Protein AF-A0A0F8V979-F1 (afdb_monomer_lite)

Sequence (93 aa):
MVEPQKDYDTSTLLILLLCCGFFPGLIYYGVKKKTCPMCTSTNWGIKPQEEIKSQIPQEEIKPQIPQKEIHFCPQCGSSVSGKFCRECGYEFK

Radius of gyration: 34.1 Å; chains: 1; bounding box: 70×29×97 Å

Secondary structure (DSSP, 8-state):
-PPP-----HHHHHHHHIIIIIHHHHHHHHHS----TTT--S-SS----S--SS-S--------------EE-TTT--EE-SSB-TTT--B--

pLDDT: mean 72.98, std 14.24, range [44.53, 92.19]

Structure (mmCIF, N/CA/C/O backbone):
data_AF-A0A0F8V979-F1
#
_entry.id   AF-A0A0F8V979-F1
#
loop_
_atom_site.group_PDB
_atom_site.id
_atom_site.type_symbol
_atom_site.label_atom_id
_atom_site.label_alt_id
_atom_site.label_comp_id
_atom_site.label_asym_id
_atom_site.label_entity_id
_atom_site.label_seq_id
_atom_site.pdbx_PDB_ins_code
_atom_site.Cartn_x
_atom_site.Cartn_y
_atom_site.Cartn_z
_atom_site.occupancy
_atom_site.B_iso_or_equiv
_atom_site.auth_seq_id
_atom_site.auth_comp_id
_atom_site.auth_asym_id
_atom_site.auth_atom_id
_atom_site.pdbx_PDB_model_num
ATOM 1 N N . MET A 1 1 ? 27.363 3.446 -52.020 1.00 49.31 1 MET A N 1
ATOM 2 C CA . MET A 1 1 ? 26.249 3.219 -51.076 1.00 49.31 1 MET A CA 1
ATOM 3 C C . MET A 1 1 ? 26.866 2.536 -49.870 1.00 49.31 1 MET A C 1
ATOM 5 O O . MET A 1 1 ? 27.602 1.585 -50.076 1.00 49.31 1 MET A O 1
ATOM 9 N N . VAL A 1 2 ? 26.726 3.107 -48.673 1.00 73.44 2 VAL A N 1
ATOM 10 C CA . VAL A 1 2 ? 27.352 2.576 -47.450 1.00 73.44 2 VAL A CA 1
ATOM 11 C C . VAL A 1 2 ? 26.338 1.658 -46.788 1.00 73.44 2 VAL A C 1
ATOM 13 O O . VAL A 1 2 ? 25.256 2.114 -46.425 1.00 73.44 2 VAL A O 1
ATOM 16 N N . GLU A 1 3 ? 26.663 0.377 -46.679 1.00 66.06 3 GLU A N 1
ATOM 17 C CA . GLU A 1 3 ? 25.832 -0.580 -45.953 1.00 66.06 3 GLU A CA 1
ATOM 18 C C . GLU A 1 3 ? 26.027 -0.374 -44.443 1.00 66.06 3 GLU A C 1
ATOM 20 O O . GLU A 1 3 ? 27.166 -0.245 -43.976 1.00 66.06 3 GLU A O 1
ATOM 25 N N . PRO A 1 4 ? 24.942 -0.274 -43.658 1.00 71.81 4 PRO A N 1
ATOM 26 C CA . PRO A 1 4 ? 25.051 -0.108 -42.218 1.00 71.81 4 PRO A CA 1
ATOM 27 C C . PRO A 1 4 ? 25.603 -1.390 -41.575 1.00 71.81 4 PRO A C 1
ATOM 29 O O . PRO A 1 4 ? 25.059 -2.470 -41.741 1.00 71.81 4 PRO A O 1
ATOM 32 N N . GLN A 1 5 ? 26.676 -1.247 -40.798 1.00 65.19 5 GLN A N 1
ATOM 33 C CA . GLN A 1 5 ? 27.447 -2.330 -40.162 1.00 65.19 5 GLN A CA 1
ATOM 34 C C . GLN A 1 5 ? 26.800 -2.960 -38.915 1.00 65.19 5 GLN A C 1
ATOM 36 O O . GLN A 1 5 ? 27.446 -3.754 -38.235 1.00 65.19 5 GLN A O 1
ATOM 41 N N . LYS A 1 6 ? 25.583 -2.561 -38.524 1.00 68.88 6 LYS A N 1
ATOM 42 C CA . LYS A 1 6 ? 25.050 -2.921 -37.205 1.00 68.88 6 LYS A CA 1
ATOM 43 C C . LYS A 1 6 ? 23.704 -3.616 -37.287 1.00 68.88 6 LYS A C 1
ATOM 45 O O . LYS A 1 6 ? 22.655 -2.981 -37.203 1.00 68.88 6 LYS A O 1
ATOM 50 N N . ASP A 1 7 ? 23.787 -4.936 -37.377 1.00 73.88 7 ASP A N 1
ATOM 51 C CA . ASP A 1 7 ? 22.665 -5.847 -37.221 1.00 73.88 7 ASP A CA 1
ATOM 52 C C . ASP A 1 7 ? 22.346 -5.972 -35.732 1.00 73.88 7 ASP A C 1
ATOM 54 O O . ASP A 1 7 ? 23.008 -6.681 -34.974 1.00 73.88 7 ASP A O 1
ATOM 58 N N . TYR A 1 8 ? 21.358 -5.212 -35.272 1.00 74.25 8 TYR A N 1
ATOM 59 C CA . TYR A 1 8 ? 20.789 -5.457 -33.958 1.00 74.25 8 TYR A CA 1
ATOM 60 C C . TYR A 1 8 ? 19.707 -6.515 -34.093 1.00 74.25 8 TYR A C 1
ATOM 62 O O . TYR A 1 8 ? 18.707 -6.303 -34.781 1.00 74.25 8 TYR A O 1
ATOM 70 N N . ASP A 1 9 ? 19.881 -7.624 -33.380 1.00 87.38 9 ASP A N 1
ATOM 71 C CA . ASP A 1 9 ? 18.823 -8.607 -33.218 1.00 87.38 9 ASP A CA 1
ATOM 72 C C . ASP A 1 9 ? 17.573 -7.913 -32.675 1.00 87.38 9 ASP A C 1
ATOM 74 O O . ASP A 1 9 ? 17.576 -7.341 -31.578 1.00 87.38 9 ASP A O 1
ATOM 78 N N . THR A 1 10 ? 16.489 -7.952 -33.450 1.00 85.56 10 THR A N 1
ATOM 79 C CA . THR A 1 10 ? 15.217 -7.325 -33.061 1.00 85.56 10 THR A CA 1
ATOM 80 C C . THR A 1 10 ? 14.726 -7.901 -31.732 1.00 85.56 10 THR A C 1
ATOM 82 O O . THR A 1 10 ? 14.186 -7.173 -30.902 1.00 85.56 10 THR A O 1
ATOM 85 N N . SER A 1 11 ? 15.011 -9.185 -31.489 1.00 86.94 11 SER A N 1
ATOM 86 C CA . SER A 1 11 ? 14.778 -9.859 -30.210 1.00 86.94 11 SER A CA 1
ATOM 87 C C . SER A 1 11 ? 15.532 -9.186 -29.057 1.00 86.94 11 SER A C 1
ATOM 89 O O . SER A 1 11 ? 14.931 -8.826 -28.046 1.00 86.94 11 SER A O 1
ATOM 91 N N . THR A 1 12 ? 16.827 -8.913 -29.233 1.00 89.69 12 THR A N 1
ATOM 92 C CA . THR A 1 12 ? 17.671 -8.243 -28.230 1.00 89.69 12 THR A CA 1
ATOM 93 C C . THR A 1 12 ? 17.165 -6.838 -27.910 1.00 89.69 12 THR A C 1
ATOM 95 O O . THR A 1 12 ? 17.137 -6.433 -26.747 1.00 89.69 12 THR A O 1
ATOM 98 N N . LEU A 1 13 ? 16.712 -6.099 -28.923 1.00 88.50 13 LEU A N 1
ATOM 99 C CA . LEU A 1 13 ? 16.180 -4.745 -28.753 1.00 88.50 13 LEU A CA 1
ATOM 100 C C . LEU A 1 13 ? 14.847 -4.754 -27.980 1.00 88.50 13 LEU A C 1
ATOM 102 O O . LEU A 1 13 ? 14.623 -3.919 -27.101 1.00 88.50 13 LEU A O 1
ATOM 106 N N . LEU A 1 14 ? 13.994 -5.744 -28.247 1.00 90.44 14 LEU A N 1
ATOM 107 C CA . LEU A 1 14 ? 12.706 -5.926 -27.577 1.00 90.44 14 LEU A CA 1
ATOM 108 C C . LEU A 1 14 ? 12.885 -6.369 -26.114 1.00 90.44 14 LEU A C 1
ATOM 110 O O . LEU A 1 14 ? 12.225 -5.834 -25.222 1.00 90.44 14 LEU A O 1
ATOM 114 N N . ILE A 1 15 ? 13.837 -7.269 -25.847 1.00 92.06 15 ILE A N 1
ATOM 115 C CA . ILE A 1 15 ? 14.220 -7.676 -24.486 1.00 92.06 15 ILE A CA 1
ATOM 116 C C . ILE A 1 15 ? 14.727 -6.469 -23.691 1.00 92.06 15 ILE A C 1
ATOM 118 O O . ILE A 1 15 ? 14.286 -6.249 -22.563 1.00 92.06 15 ILE A O 1
ATOM 122 N N . LEU A 1 16 ? 15.596 -5.646 -24.285 1.00 91.12 16 LEU A N 1
ATOM 123 C CA . LEU A 1 16 ? 16.128 -4.451 -23.629 1.00 91.12 16 LEU A CA 1
ATOM 124 C C . LEU A 1 16 ? 15.013 -3.450 -23.280 1.00 91.12 16 LEU A C 1
ATOM 126 O O . LEU A 1 16 ? 14.983 -2.926 -22.166 1.00 91.12 16 LEU A O 1
ATOM 130 N N . LEU A 1 17 ? 14.046 -3.246 -24.179 1.00 90.62 17 LEU A N 1
ATOM 131 C CA . LEU A 1 17 ? 12.870 -2.406 -23.923 1.00 90.62 17 LEU A CA 1
ATOM 132 C C . LEU A 1 17 ? 11.993 -2.935 -22.778 1.00 90.62 17 LEU A C 1
ATOM 134 O O . LEU A 1 17 ? 11.570 -2.163 -21.913 1.00 90.62 17 LEU A O 1
ATOM 138 N N . LEU A 1 18 ? 11.739 -4.245 -22.734 1.00 92.19 18 LEU A N 1
ATOM 139 C CA . LEU A 1 18 ? 10.949 -4.859 -21.665 1.00 92.19 18 LEU A CA 1
ATOM 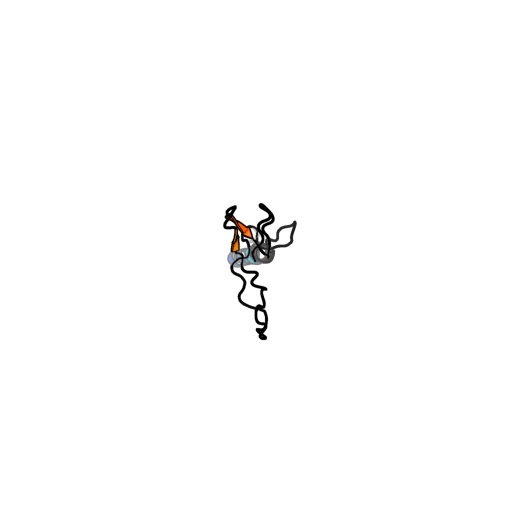140 C C . LEU A 1 18 ? 11.674 -4.777 -20.315 1.00 92.19 18 LEU A C 1
ATOM 142 O O . LEU A 1 18 ? 11.060 -4.386 -19.319 1.00 92.19 18 LEU A O 1
ATOM 146 N N . CYS A 1 19 ? 12.974 -5.081 -20.280 1.00 90.44 19 CYS A N 1
ATOM 147 C CA . CYS A 1 19 ? 13.806 -5.032 -19.074 1.00 90.44 19 CYS A CA 1
ATOM 148 C C . CYS A 1 19 ? 13.973 -3.619 -18.509 1.00 90.44 19 CYS A C 1
ATOM 150 O O . CYS A 1 19 ? 13.967 -3.463 -17.290 1.00 90.44 19 CYS A O 1
ATOM 152 N N . CYS A 1 20 ? 14.090 -2.591 -19.352 1.00 88.81 20 CYS A N 1
ATOM 153 C CA . CYS A 1 20 ? 14.294 -1.217 -18.887 1.00 88.81 20 CYS A CA 1
ATOM 154 C C . CYS A 1 20 ? 12.993 -0.435 -18.650 1.00 88.81 20 CYS A C 1
ATOM 156 O O . CYS A 1 20 ? 13.014 0.536 -17.897 1.00 88.81 20 CYS A O 1
ATOM 158 N N . GLY A 1 21 ? 11.872 -0.827 -19.262 1.00 85.31 21 GLY A N 1
ATOM 159 C CA . GLY A 1 21 ? 10.599 -0.109 -19.131 1.00 85.31 21 GLY A CA 1
ATOM 160 C C . GLY A 1 21 ? 9.525 -0.901 -18.392 1.00 85.31 21 GLY A C 1
ATOM 161 O O . GLY A 1 21 ? 9.009 -0.472 -17.359 1.00 85.31 21 GLY A O 1
ATOM 162 N N . PHE A 1 22 ? 9.185 -2.072 -18.924 1.00 87.88 22 PHE A N 1
ATOM 163 C CA . PHE A 1 22 ? 8.012 -2.825 -18.487 1.00 87.88 22 PHE A CA 1
ATOM 164 C C . PHE A 1 22 ? 8.206 -3.465 -17.108 1.00 87.88 22 PHE A C 1
ATOM 166 O O . PHE A 1 22 ? 7.394 -3.261 -16.205 1.00 87.88 22 PHE A O 1
ATOM 173 N N . PHE A 1 23 ? 9.315 -4.178 -16.908 1.00 90.00 23 PHE A N 1
ATOM 174 C CA . PHE A 1 23 ? 9.628 -4.819 -15.629 1.00 90.00 23 PHE A CA 1
ATOM 175 C C . PHE A 1 23 ? 9.796 -3.828 -14.461 1.00 90.00 23 PHE A C 1
ATOM 177 O O . PHE A 1 23 ? 9.135 -4.026 -13.440 1.00 90.00 23 PHE A O 1
ATOM 184 N N . PRO A 1 24 ? 10.584 -2.739 -14.562 1.00 87.25 24 PRO A N 1
ATOM 185 C CA . PRO A 1 24 ? 10.692 -1.768 -13.472 1.00 87.25 24 PRO A CA 1
ATOM 186 C C . PRO A 1 24 ? 9.371 -1.036 -13.204 1.00 87.25 24 PRO A C 1
ATOM 188 O O . PRO A 1 24 ? 9.065 -0.758 -12.045 1.00 87.25 24 PRO A O 1
ATOM 191 N N . GLY A 1 25 ? 8.547 -0.791 -14.230 1.00 85.88 25 GLY A N 1
ATOM 192 C CA . GLY A 1 25 ? 7.201 -0.236 -14.063 1.00 85.88 25 GLY A CA 1
ATOM 193 C C . GLY A 1 25 ? 6.264 -1.163 -13.281 1.00 85.88 25 GLY A C 1
ATOM 194 O O . GLY A 1 25 ? 5.590 -0.718 -12.347 1.00 85.88 25 GLY A O 1
ATOM 195 N N . LEU A 1 26 ? 6.266 -2.461 -13.601 1.00 88.31 26 LEU A N 1
ATOM 196 C CA . LEU A 1 26 ? 5.492 -3.465 -12.867 1.00 88.31 26 LEU A CA 1
ATOM 197 C C . LEU A 1 26 ? 5.971 -3.626 -11.423 1.00 88.31 26 LEU A C 1
ATOM 199 O O . LEU A 1 26 ? 5.145 -3.686 -10.514 1.00 88.31 26 LEU A O 1
ATOM 203 N N . ILE A 1 27 ? 7.285 -3.649 -11.198 1.00 88.62 27 ILE A N 1
ATOM 204 C CA . ILE A 1 27 ? 7.862 -3.727 -9.850 1.00 88.62 27 ILE A CA 1
ATOM 205 C C . ILE A 1 27 ? 7.480 -2.482 -9.041 1.00 88.62 27 ILE A C 1
ATOM 207 O O . ILE A 1 27 ? 7.011 -2.606 -7.912 1.00 88.62 27 ILE A O 1
ATOM 211 N N . TYR A 1 28 ? 7.600 -1.283 -9.615 1.00 86.06 28 TYR A N 1
ATOM 212 C CA . TYR A 1 28 ? 7.201 -0.039 -8.953 1.00 86.06 28 TYR A CA 1
ATOM 213 C C . TYR A 1 28 ? 5.712 -0.032 -8.578 1.00 86.06 28 TYR A C 1
ATOM 215 O O . TYR A 1 28 ? 5.355 0.363 -7.465 1.00 86.06 28 TYR A O 1
ATOM 223 N N . TYR A 1 29 ? 4.845 -0.502 -9.478 1.00 82.50 29 TYR A N 1
ATOM 224 C CA . TYR A 1 29 ? 3.407 -0.573 -9.227 1.00 82.50 29 TYR A CA 1
ATOM 225 C C . TYR A 1 29 ? 3.030 -1.675 -8.222 1.00 82.50 29 TYR A C 1
ATOM 227 O O . TYR A 1 29 ? 2.127 -1.479 -7.412 1.00 82.50 29 TYR A O 1
ATOM 235 N N . GLY A 1 30 ? 3.721 -2.817 -8.242 1.00 81.88 30 GLY A N 1
ATOM 236 C CA . GLY A 1 30 ? 3.454 -3.951 -7.354 1.00 81.88 30 GLY A CA 1
ATOM 237 C C . GLY A 1 30 ? 3.994 -3.770 -5.934 1.00 81.88 30 GLY A C 1
ATOM 238 O O . GLY A 1 30 ? 3.358 -4.199 -4.973 1.00 81.88 30 GLY A O 1
ATOM 239 N N . VAL A 1 31 ? 5.145 -3.111 -5.777 1.00 81.56 31 VAL A N 1
ATOM 240 C CA . VAL A 1 31 ? 5.771 -2.879 -4.462 1.00 81.56 31 VAL A CA 1
ATOM 241 C C . VAL A 1 31 ? 5.128 -1.698 -3.734 1.00 81.56 31 VAL A C 1
ATOM 243 O O . VAL A 1 31 ? 5.077 -1.683 -2.499 1.00 81.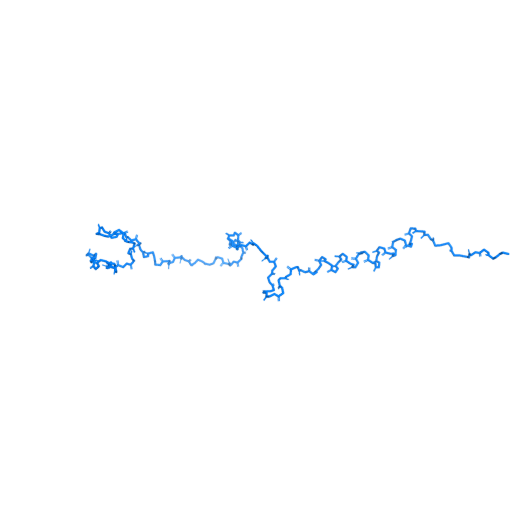56 31 VAL A O 1
ATOM 246 N N . LYS A 1 32 ? 4.573 -0.720 -4.463 1.00 75.25 32 LYS A N 1
ATOM 247 C CA . LYS A 1 32 ? 3.772 0.335 -3.842 1.00 75.25 32 LYS A CA 1
ATOM 248 C C . LYS A 1 32 ? 2.450 -0.236 -3.342 1.00 75.25 32 LYS A C 1
ATOM 250 O O . LYS A 1 32 ? 1.473 -0.371 -4.075 1.00 75.25 32 LYS A O 1
ATOM 255 N N . LYS A 1 33 ? 2.417 -0.529 -2.042 1.00 66.50 33 LYS A N 1
ATOM 256 C CA . LYS A 1 33 ? 1.188 -0.872 -1.329 1.00 66.50 33 LYS A CA 1
ATOM 257 C C . LYS A 1 33 ? 0.177 0.255 -1.533 1.00 66.50 33 LYS A C 1
ATOM 259 O O . LYS A 1 33 ? 0.498 1.426 -1.336 1.00 66.50 33 LYS A O 1
ATOM 264 N N . LYS A 1 34 ? -1.045 -0.102 -1.926 1.00 68.06 34 LYS A N 1
ATOM 265 C CA . LYS A 1 34 ? -2.169 0.832 -2.050 1.00 68.06 34 LYS A CA 1
ATOM 266 C C . LYS A 1 34 ? -2.653 1.197 -0.648 1.00 68.06 34 LYS A C 1
ATOM 268 O O . LYS A 1 34 ? -3.637 0.646 -0.165 1.00 68.06 34 LYS A O 1
ATOM 273 N N . THR A 1 35 ? -1.905 2.055 0.035 1.00 69.56 35 THR A N 1
ATOM 274 C CA . THR A 1 35 ? -2.273 2.565 1.354 1.00 69.56 35 THR A CA 1
ATOM 275 C C . THR A 1 35 ? -3.140 3.805 1.216 1.00 69.56 35 THR A C 1
ATOM 277 O O . THR A 1 35 ? -2.967 4.614 0.302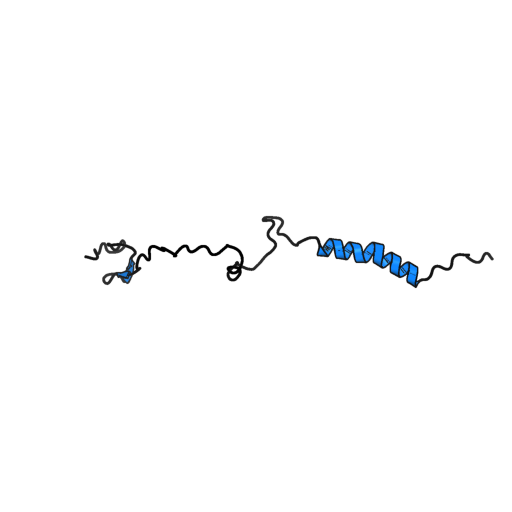 1.00 69.56 35 THR A O 1
ATOM 280 N N . CYS A 1 36 ? -4.105 3.962 2.118 1.00 68.94 36 CYS A N 1
ATOM 281 C CA . CYS A 1 36 ? -4.861 5.200 2.215 1.00 68.94 36 CYS A CA 1
ATOM 282 C C . CYS A 1 36 ? -3.903 6.354 2.569 1.00 68.94 36 CYS A C 1
ATOM 284 O O . CYS A 1 36 ? -3.198 6.238 3.572 1.00 68.94 36 CYS A O 1
ATOM 286 N N . PRO A 1 37 ? -3.908 7.493 1.851 1.00 69.62 37 PRO A N 1
ATOM 287 C CA . PRO A 1 37 ? -3.045 8.633 2.181 1.00 69.62 37 PRO A CA 1
ATOM 288 C C . PRO A 1 37 ? -3.441 9.329 3.496 1.00 69.62 37 PRO A C 1
ATOM 290 O O . PRO A 1 37 ? -2.705 10.177 3.982 1.00 69.62 37 PRO A O 1
ATOM 293 N N . MET A 1 38 ? -4.602 8.978 4.062 1.00 72.06 38 MET A N 1
ATOM 294 C CA . MET A 1 38 ? -5.147 9.558 5.294 1.00 72.06 38 MET A CA 1
ATOM 295 C C . MET A 1 38 ? -4.833 8.728 6.550 1.00 72.06 38 MET A C 1
ATOM 297 O O . MET A 1 38 ? -4.617 9.293 7.613 1.00 72.06 38 MET A O 1
ATOM 301 N N . CYS A 1 39 ? -4.791 7.394 6.450 1.00 69.75 39 CYS A N 1
ATOM 302 C CA . CYS A 1 39 ? -4.626 6.509 7.614 1.00 69.75 39 CYS A CA 1
ATOM 303 C C . CYS A 1 39 ? -3.546 5.430 7.448 1.00 69.75 39 CYS A C 1
ATOM 305 O O . CYS A 1 39 ? -3.399 4.582 8.324 1.00 69.75 39 CYS A O 1
ATOM 307 N N . THR A 1 40 ? -2.799 5.436 6.336 1.00 68.94 40 THR A N 1
ATOM 308 C CA . THR A 1 40 ? -1.726 4.470 6.018 1.00 68.94 40 THR A CA 1
ATOM 309 C C . THR A 1 40 ? -2.175 2.999 6.109 1.00 68.94 40 THR A C 1
ATOM 311 O O . THR A 1 40 ? -1.356 2.084 6.122 1.00 68.94 40 THR A O 1
ATOM 314 N N . SER A 1 41 ? -3.485 2.735 6.127 1.00 69.62 41 SER A N 1
ATOM 315 C CA . SER A 1 41 ? -4.033 1.385 6.162 1.00 69.62 41 SER A CA 1
ATOM 316 C C . SER A 1 41 ? -4.091 0.800 4.751 1.00 69.62 41 SER A C 1
ATOM 318 O O . SER A 1 41 ? -4.214 1.514 3.754 1.00 69.62 41 SER A O 1
ATOM 320 N N . THR A 1 42 ? -3.966 -0.519 4.657 1.00 70.75 42 THR A N 1
ATOM 321 C CA . THR A 1 42 ? -3.960 -1.281 3.399 1.00 70.75 42 THR A CA 1
ATOM 322 C C . THR A 1 42 ? -5.342 -1.799 2.991 1.00 70.75 42 THR A C 1
ATOM 324 O O . THR A 1 42 ? -5.442 -2.535 2.012 1.00 70.75 42 THR A O 1
ATOM 327 N N . ASN A 1 43 ? -6.412 -1.451 3.715 1.00 66.50 43 ASN A N 1
ATOM 328 C CA . ASN A 1 43 ? -7.745 -2.016 3.506 1.00 66.50 43 ASN A CA 1
ATOM 329 C C . ASN A 1 43 ? -8.824 -0.919 3.471 1.00 66.50 43 ASN A C 1
ATOM 331 O O . ASN A 1 43 ? -9.099 -0.280 4.482 1.00 66.50 43 ASN A O 1
ATOM 335 N N . TRP A 1 44 ? -9.430 -0.710 2.296 1.00 57.03 44 TRP A N 1
ATOM 336 C CA . TRP A 1 44 ? -10.426 0.339 2.030 1.00 57.03 44 TRP A CA 1
ATOM 337 C C . TRP A 1 44 ? -11.891 -0.116 2.202 1.00 57.03 44 TRP A C 1
ATOM 339 O O . TRP A 1 44 ? -12.793 0.606 1.780 1.00 57.03 44 TRP A O 1
ATOM 349 N N . GLY A 1 45 ? -12.178 -1.284 2.793 1.00 64.75 45 GLY A N 1
ATOM 350 C CA . GLY A 1 45 ? -13.572 -1.759 2.811 1.00 64.75 45 GLY A CA 1
ATOM 351 C C . GLY A 1 45 ? -13.945 -2.953 3.686 1.00 64.75 45 GLY A C 1
ATOM 352 O O . GLY A 1 45 ? -15.106 -3.349 3.664 1.00 64.75 45 GLY A O 1
ATOM 353 N N . ILE A 1 46 ? -13.035 -3.531 4.467 1.00 55.66 46 ILE A N 1
ATOM 354 C CA . ILE A 1 46 ? -13.336 -4.670 5.344 1.00 55.66 46 ILE A CA 1
ATOM 355 C C . ILE A 1 46 ? -13.205 -4.218 6.801 1.00 55.66 46 ILE A C 1
ATOM 357 O O . ILE A 1 46 ? -12.124 -3.842 7.249 1.00 55.66 46 ILE A O 1
ATOM 361 N N . LYS A 1 47 ? -14.307 -4.265 7.564 1.00 53.47 47 LYS A N 1
ATOM 362 C CA . LYS A 1 47 ? -14.230 -4.276 9.033 1.00 53.47 47 LYS A CA 1
ATOM 363 C C . LYS A 1 47 ? -13.525 -5.581 9.430 1.00 53.47 47 LYS A C 1
ATOM 365 O O . LYS A 1 47 ? -14.010 -6.632 9.012 1.00 53.47 47 LYS A O 1
ATOM 370 N N . PRO A 1 48 ? -12.432 -5.566 10.211 1.00 47.12 48 PRO A N 1
ATOM 371 C CA . PRO A 1 48 ? -11.836 -6.802 10.700 1.00 47.12 48 PRO A CA 1
ATOM 372 C C . PRO A 1 48 ? -12.843 -7.502 11.618 1.00 47.12 48 PRO A C 1
ATOM 374 O O . PRO A 1 48 ? -13.092 -7.049 12.734 1.00 47.12 48 PRO A O 1
ATOM 377 N N . GLN A 1 49 ? -13.471 -8.571 11.137 1.00 53.50 49 GLN A N 1
ATOM 378 C CA . GLN A 1 49 ? -14.239 -9.491 11.979 1.00 53.50 49 GLN A CA 1
ATOM 379 C C . GLN A 1 49 ? -13.767 -10.940 11.874 1.00 53.50 49 GLN A C 1
ATOM 381 O O . GLN A 1 49 ? -14.302 -11.776 12.581 1.00 53.50 49 GLN A O 1
ATOM 386 N N . GLU A 1 50 ? -12.722 -11.255 11.104 1.00 58.03 50 GLU A N 1
ATOM 387 C CA . GLU A 1 50 ? -12.221 -12.638 11.022 1.00 58.03 50 GLU A CA 1
ATOM 388 C C . GLU A 1 50 ? -10.690 -12.734 10.940 1.00 58.03 50 GLU A C 1
ATOM 390 O O . GLU A 1 50 ? -10.139 -13.609 10.286 1.00 58.03 50 GLU A O 1
ATOM 395 N N . GLU A 1 51 ? -9.982 -11.863 11.661 1.00 49.78 51 GLU A N 1
ATOM 396 C CA . GLU A 1 51 ? -8.543 -12.027 11.923 1.00 49.78 51 GLU A CA 1
ATOM 397 C C . GLU A 1 51 ? -8.274 -11.999 13.440 1.00 49.78 51 GLU A C 1
ATOM 399 O O . GLU A 1 51 ? -7.450 -11.254 13.955 1.00 49.78 51 GLU A O 1
ATOM 404 N N . ILE A 1 52 ? -9.026 -12.814 14.191 1.00 54.34 52 ILE A N 1
ATOM 405 C CA . ILE A 1 52 ? -8.653 -13.249 15.549 1.00 54.34 52 ILE A CA 1
ATOM 406 C C . ILE A 1 52 ? -8.341 -14.743 15.469 1.00 54.34 52 ILE A C 1
ATOM 408 O O . ILE A 1 52 ? -9.072 -15.595 15.966 1.00 54.34 52 ILE A O 1
ATOM 412 N N . LYS A 1 53 ? -7.256 -15.083 14.783 1.00 50.38 53 LYS A N 1
ATOM 413 C CA . LYS A 1 53 ? -6.543 -16.349 14.967 1.00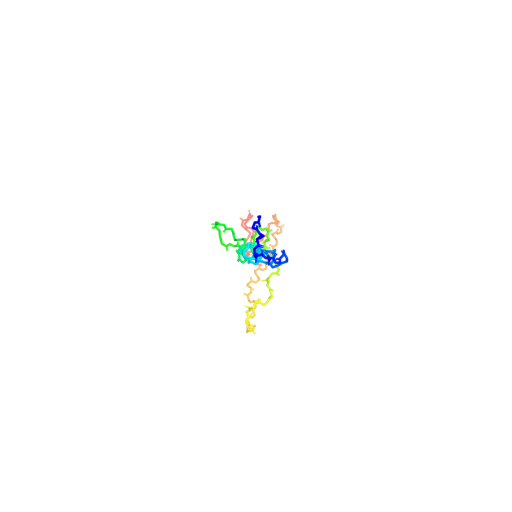 50.38 53 LYS A CA 1
ATOM 414 C C . LYS A 1 53 ? -5.107 -16.090 14.548 1.00 50.38 53 LYS A C 1
ATOM 416 O O . LYS A 1 53 ? -4.888 -15.663 13.426 1.00 50.38 53 LYS A O 1
ATOM 421 N N . SER A 1 54 ? -4.164 -16.365 15.449 1.00 59.72 54 SER A N 1
ATOM 422 C CA . SER A 1 54 ? -2.716 -16.124 15.335 1.00 59.72 54 SER A CA 1
ATOM 423 C C . SER A 1 54 ? -2.356 -14.627 15.351 1.00 59.72 54 SER A C 1
ATOM 425 O O . SER A 1 54 ? -2.556 -13.929 14.378 1.00 59.72 54 SER A O 1
ATOM 427 N N . GLN A 1 55 ? -1.838 -14.019 16.416 1.00 54.84 55 GLN A N 1
ATOM 428 C CA . GLN A 1 55 ? -0.708 -14.442 17.240 1.00 54.84 55 GLN A CA 1
ATOM 429 C C . GLN A 1 55 ? -0.778 -13.729 18.607 1.00 54.84 55 GLN A C 1
ATOM 431 O O . GLN A 1 55 ? -0.429 -12.559 18.715 1.00 54.84 55 GLN A O 1
ATOM 436 N N . ILE A 1 56 ? -1.199 -14.435 19.656 1.00 49.09 56 ILE A N 1
ATOM 437 C CA . ILE A 1 56 ? -0.817 -14.140 21.045 1.00 49.09 56 ILE A CA 1
ATOM 438 C C . ILE A 1 56 ? -0.537 -15.512 21.680 1.00 49.09 56 ILE A C 1
ATOM 440 O O . ILE A 1 56 ? -1.388 -16.397 21.537 1.00 49.09 56 ILE A O 1
ATOM 444 N N . PRO A 1 57 ? 0.636 -15.746 22.301 1.00 44.53 57 PRO A N 1
ATOM 445 C CA . PRO A 1 57 ? 0.906 -16.968 23.052 1.00 44.53 57 PRO A CA 1
ATOM 446 C C . PRO A 1 57 ? -0.198 -17.199 24.090 1.00 44.53 57 PRO A C 1
ATOM 448 O O . PRO A 1 57 ? -0.448 -16.344 24.936 1.00 44.53 57 PRO A O 1
ATOM 451 N N . GLN A 1 58 ? -0.895 -18.330 23.979 1.00 51.53 58 GLN A N 1
ATOM 452 C CA . GLN A 1 58 ? -1.898 -18.761 24.947 1.00 51.53 58 GLN A CA 1
ATOM 453 C C . GLN A 1 58 ? -1.191 -19.200 26.232 1.00 51.53 58 GLN A C 1
ATOM 455 O O . GLN A 1 58 ? -0.880 -20.375 26.403 1.00 51.53 58 GLN A O 1
ATOM 460 N N . GLU A 1 59 ? -0.943 -18.249 27.127 1.00 59.91 59 GLU A N 1
ATOM 461 C CA . GLU A 1 59 ? -0.899 -18.532 28.557 1.00 59.91 59 GLU A CA 1
ATOM 462 C C . GLU A 1 59 ? -2.295 -18.260 29.131 1.00 59.91 59 GLU A C 1
ATOM 464 O O . GLU A 1 59 ? -2.960 -17.272 28.814 1.00 59.91 59 GLU A O 1
ATOM 469 N N . GLU A 1 60 ? -2.771 -19.231 29.894 1.00 56.44 60 GLU A N 1
ATOM 470 C CA . GLU A 1 60 ? -4.100 -19.367 30.467 1.00 56.44 60 GLU A CA 1
ATOM 471 C C . GLU A 1 60 ? -4.528 -18.136 31.286 1.00 56.44 60 GLU A C 1
ATOM 473 O O . GLU A 1 60 ? -4.208 -18.001 32.462 1.00 56.44 60 GLU A O 1
ATOM 478 N N . ILE A 1 61 ? -5.323 -17.246 30.688 1.00 55.84 61 ILE A N 1
ATOM 479 C CA . ILE A 1 61 ? -6.107 -16.257 31.433 1.00 55.84 61 ILE A CA 1
ATOM 480 C C . ILE A 1 61 ? -7.575 -16.533 31.138 1.00 55.84 61 ILE A C 1
ATOM 482 O O . ILE A 1 61 ? -8.102 -16.197 30.076 1.00 55.84 61 ILE A O 1
ATOM 486 N N . LYS A 1 62 ? -8.239 -17.181 32.101 1.00 50.41 62 LYS A N 1
ATOM 487 C CA . LYS A 1 62 ? -9.699 -17.300 32.161 1.00 50.41 62 LYS A CA 1
ATOM 488 C C . LYS A 1 62 ? -10.335 -15.942 31.832 1.00 50.41 62 LYS A C 1
ATOM 490 O O . LYS A 1 62 ? -9.999 -14.964 32.503 1.00 50.41 62 LYS A O 1
ATOM 495 N N . PRO A 1 63 ? -11.301 -15.852 30.903 1.00 49.28 63 PRO A N 1
ATOM 496 C CA . PRO A 1 63 ? -12.118 -14.658 30.794 1.00 49.28 63 PRO A CA 1
ATOM 497 C C . PRO A 1 63 ? -13.004 -14.565 32.042 1.00 49.28 63 PRO A C 1
ATOM 499 O O . PRO A 1 63 ? -14.115 -15.086 32.075 1.00 49.28 63 PRO A O 1
ATOM 502 N N . GLN A 1 64 ? -12.529 -13.884 33.087 1.00 54.16 64 GLN A N 1
ATOM 503 C CA . GLN A 1 64 ? -13.417 -13.271 34.071 1.00 54.16 64 GLN A CA 1
ATOM 504 C C . GLN A 1 64 ? -14.013 -12.018 33.429 1.00 54.16 64 GLN A C 1
ATOM 506 O O . GLN A 1 64 ? -13.681 -10.887 33.772 1.00 54.16 64 GLN A O 1
ATOM 511 N N . ILE A 1 65 ? -14.896 -12.227 32.453 1.00 48.56 65 ILE A N 1
ATOM 512 C CA . ILE A 1 65 ? -15.939 -11.247 32.174 1.00 48.56 65 ILE A CA 1
ATOM 513 C C . ILE A 1 65 ? -16.776 -11.248 33.457 1.00 48.56 65 ILE A C 1
ATOM 515 O O . ILE A 1 65 ? -17.259 -12.321 33.831 1.00 48.56 65 ILE A O 1
ATOM 519 N N . PRO A 1 66 ? -16.973 -10.120 34.162 1.00 47.31 66 PRO A N 1
ATOM 520 C CA . PRO A 1 66 ? -18.081 -10.028 35.092 1.00 47.31 66 PRO A CA 1
ATOM 521 C C . PRO A 1 66 ? -19.326 -10.185 34.221 1.00 47.31 66 PRO A C 1
ATOM 523 O O . PRO A 1 66 ? -19.762 -9.230 33.575 1.00 47.31 66 PRO A O 1
ATOM 526 N N . GLN A 1 67 ? -19.835 -11.414 34.102 1.00 54.47 67 GLN A N 1
ATOM 527 C CA . GLN A 1 67 ? -21.136 -11.698 33.520 1.00 54.47 67 GLN A CA 1
ATOM 528 C C . GLN A 1 67 ? -22.145 -11.031 34.440 1.00 54.47 67 GLN A C 1
ATOM 530 O O . GLN A 1 67 ? -22.671 -11.618 35.379 1.00 54.47 67 GLN A O 1
ATOM 535 N N . LYS A 1 68 ? -22.344 -9.736 34.230 1.00 59.94 68 LYS A N 1
ATOM 536 C CA . LYS A 1 68 ? -23.404 -9.001 34.878 1.00 59.94 68 LYS A CA 1
ATOM 537 C C . LYS A 1 68 ? -24.666 -9.435 34.157 1.00 59.94 68 LYS A C 1
ATOM 539 O O . LYS A 1 68 ? -24.987 -8.879 33.111 1.00 59.94 68 LYS A O 1
ATOM 544 N N . GLU A 1 69 ? -25.276 -10.501 34.667 1.00 66.31 69 GLU A N 1
ATOM 545 C CA . GLU A 1 69 ? -26.500 -11.104 34.147 1.00 66.31 69 GLU A CA 1
ATOM 546 C C . GLU A 1 69 ? -27.526 -10.003 33.861 1.00 66.31 69 GLU A C 1
ATOM 548 O O . GLU A 1 69 ? -28.030 -9.329 34.766 1.00 66.31 69 GLU A O 1
ATOM 553 N N . ILE A 1 70 ? -27.763 -9.767 32.572 1.00 70.75 70 ILE A N 1
ATOM 554 C CA . ILE A 1 70 ? -28.738 -8.792 32.102 1.00 70.75 70 ILE A CA 1
ATOM 555 C C . ILE A 1 70 ? -30.106 -9.445 32.279 1.00 70.75 70 ILE A C 1
ATOM 557 O O . ILE A 1 70 ? -30.406 -10.439 31.623 1.00 70.75 70 ILE A O 1
ATOM 561 N N . HIS A 1 71 ? -30.925 -8.893 33.168 1.00 81.19 71 HIS A N 1
ATOM 562 C CA . HIS A 1 71 ? -32.287 -9.354 33.426 1.00 81.19 71 HIS A CA 1
ATOM 563 C C . HIS A 1 71 ? -33.284 -8.271 33.017 1.00 81.19 71 HIS A C 1
ATOM 565 O O . HIS A 1 71 ? -32.984 -7.078 33.044 1.00 81.19 71 HIS A O 1
ATOM 571 N N . PHE A 1 72 ? -34.479 -8.680 32.606 1.00 84.94 72 PHE A N 1
ATOM 572 C CA . PHE A 1 72 ? -35.525 -7.755 32.180 1.00 84.94 72 PHE A CA 1
ATOM 573 C C . PHE A 1 72 ? -36.430 -7.395 33.357 1.00 84.94 72 PHE A C 1
ATOM 575 O O . PHE A 1 72 ? -36.796 -8.252 34.161 1.00 84.94 72 PHE A O 1
ATOM 582 N N . CYS A 1 73 ? -36.797 -6.118 33.467 1.00 86.69 73 CYS A N 1
ATOM 583 C CA . CYS A 1 73 ? -37.709 -5.669 34.513 1.00 86.69 73 CYS A CA 1
ATOM 584 C C . CYS A 1 73 ? -39.141 -6.171 34.250 1.00 86.69 73 CYS A C 1
ATOM 586 O O . CYS A 1 73 ? -39.669 -5.898 33.172 1.00 86.69 73 CYS A O 1
ATOM 588 N N . PRO A 1 74 ? -39.817 -6.821 35.220 1.00 83.94 74 PRO A N 1
ATOM 589 C CA . PRO A 1 74 ? -41.182 -7.317 35.031 1.00 83.94 74 PRO A CA 1
ATOM 590 C C . PRO A 1 74 ? -42.226 -6.196 34.911 1.00 83.94 74 PRO A C 1
ATOM 592 O O . PRO A 1 74 ? -43.330 -6.442 34.440 1.00 83.94 74 PRO A O 1
ATOM 595 N N . GLN A 1 75 ? -41.895 -4.971 35.335 1.00 84.44 75 GLN A N 1
ATOM 596 C CA . GLN A 1 75 ? -42.846 -3.860 35.389 1.00 84.44 75 GLN A CA 1
ATOM 597 C C . GLN A 1 75 ? -42.828 -2.983 34.126 1.00 84.44 75 GLN A C 1
ATOM 599 O O . GLN A 1 75 ? -43.859 -2.438 33.749 1.00 84.44 75 GLN A O 1
ATOM 604 N N . CYS A 1 76 ? -41.671 -2.838 33.468 1.00 87.19 76 CYS A N 1
ATOM 605 C CA . CYS A 1 76 ? -41.515 -1.983 32.281 1.00 87.19 76 CYS A CA 1
ATOM 606 C C . CYS A 1 76 ? -40.819 -2.662 31.089 1.00 87.19 76 CYS A C 1
ATOM 608 O O . CYS A 1 76 ? -40.756 -2.074 30.014 1.00 87.19 76 CYS A O 1
ATOM 610 N N . GLY A 1 77 ? -40.276 -3.872 31.254 1.00 83.56 77 GLY A N 1
ATOM 611 C CA . GLY A 1 77 ? -39.629 -4.627 30.177 1.00 83.56 77 GLY A CA 1
ATOM 612 C C . GLY A 1 77 ? -38.230 -4.145 29.774 1.00 83.56 77 GLY A C 1
ATOM 613 O O . GLY A 1 77 ? -37.634 -4.725 28.871 1.00 83.56 77 GLY A O 1
ATOM 614 N N . SER A 1 78 ? -37.666 -3.121 30.423 1.00 85.44 78 SER A N 1
ATOM 615 C CA . SER A 1 78 ? -36.311 -2.645 30.112 1.00 85.44 78 SER A CA 1
ATOM 616 C C . SER A 1 78 ? -35.236 -3.635 30.574 1.00 85.44 78 SER A C 1
ATOM 618 O O . SER A 1 78 ? -35.374 -4.259 31.631 1.00 85.44 78 SER A O 1
ATOM 620 N N . SER A 1 79 ? -34.132 -3.733 29.829 1.00 85.19 79 SER A N 1
ATOM 621 C CA . SER A 1 79 ? -32.953 -4.510 30.229 1.00 85.19 79 SER A CA 1
ATOM 622 C C . SER A 1 79 ? -32.216 -3.818 31.376 1.00 85.19 79 SER A C 1
ATOM 624 O O . SER A 1 79 ? -31.731 -2.693 31.220 1.00 85.19 79 SER A O 1
ATOM 626 N N . VAL A 1 80 ? -32.107 -4.489 32.519 1.00 83.75 80 VAL A N 1
ATOM 627 C CA . VAL A 1 80 ? -31.454 -3.977 33.722 1.00 83.75 80 VAL A CA 1
ATOM 628 C C . VAL A 1 80 ? -30.129 -4.693 33.942 1.00 83.75 80 VAL A C 1
ATOM 630 O O . VAL A 1 80 ? -29.993 -5.906 33.806 1.00 83.75 80 VAL A O 1
ATOM 633 N N . SER A 1 81 ? -29.126 -3.897 34.298 1.00 78.31 81 SER A N 1
ATOM 634 C CA . SER A 1 81 ? -27.810 -4.360 34.706 1.00 78.31 81 SER A CA 1
ATOM 635 C C . SER A 1 81 ? -27.554 -3.808 36.112 1.00 78.31 81 SER A C 1
ATOM 637 O O . SER A 1 81 ? -26.966 -2.735 36.268 1.00 78.31 81 SER A O 1
ATOM 639 N N . GLY A 1 82 ? -28.025 -4.499 37.155 1.00 79.00 82 GLY A N 1
ATOM 640 C CA . GLY A 1 82 ? -27.896 -4.075 38.560 1.00 79.00 82 GLY A CA 1
ATOM 641 C C . GLY A 1 82 ? -29.090 -4.487 39.428 1.00 79.00 82 GLY A C 1
ATOM 642 O O . GLY A 1 82 ? -29.931 -5.240 38.974 1.00 79.00 82 GLY A O 1
A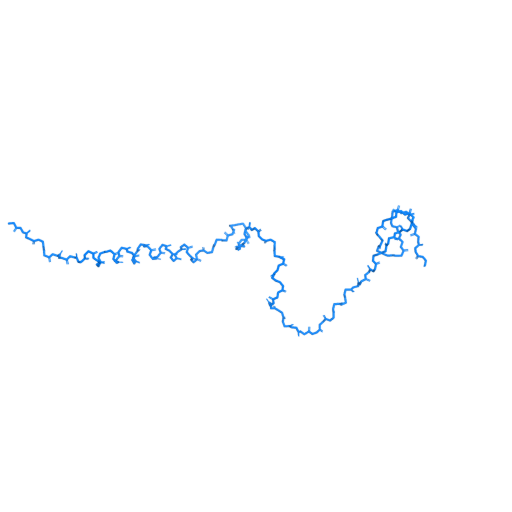TOM 643 N N . LYS A 1 83 ? -29.172 -3.992 40.670 1.00 80.12 83 LYS A N 1
ATOM 644 C CA . LYS A 1 83 ? -30.262 -4.319 41.618 1.00 80.12 83 LYS A CA 1
ATOM 645 C C . LYS A 1 83 ? -31.521 -3.453 41.470 1.00 80.12 83 LYS A C 1
ATOM 647 O O . LYS A 1 83 ? -32.496 -3.671 42.174 1.00 80.12 83 LYS A O 1
ATOM 652 N N . PHE A 1 84 ? -31.504 -2.445 40.598 1.00 85.75 84 PHE A N 1
ATOM 653 C CA . PHE A 1 84 ? -32.609 -1.498 40.445 1.00 85.75 84 PHE A CA 1
ATOM 654 C C . PHE A 1 84 ? -32.821 -1.120 38.980 1.00 85.75 84 PHE A C 1
ATOM 656 O O . PHE A 1 84 ? -31.861 -0.966 38.216 1.00 85.75 84 PHE A O 1
ATOM 663 N N . CYS A 1 85 ? -34.081 -0.946 38.594 1.00 87.69 85 CYS A N 1
ATOM 664 C CA . CYS A 1 85 ? -34.458 -0.450 37.282 1.00 87.69 85 CYS A CA 1
ATOM 665 C C . CYS A 1 85 ? -34.377 1.083 37.245 1.00 87.69 85 CYS A C 1
ATOM 667 O O . CYS A 1 85 ? -35.018 1.763 38.043 1.00 87.69 85 CYS A O 1
ATOM 669 N N . ARG A 1 86 ? -33.617 1.636 36.293 1.00 84.94 86 ARG A N 1
ATOM 670 C CA . ARG A 1 86 ? -33.471 3.093 36.108 1.00 84.94 86 ARG A CA 1
ATOM 671 C C . ARG A 1 86 ? 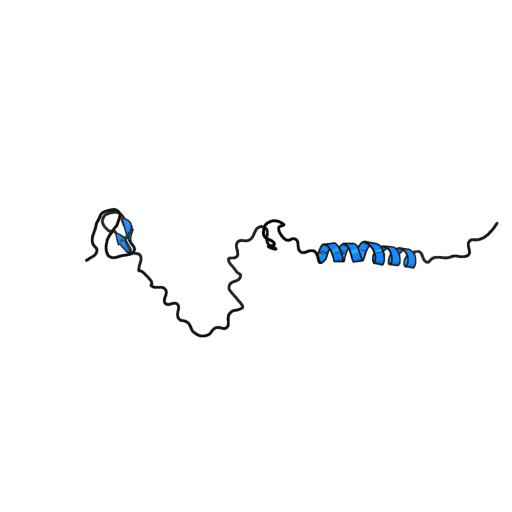-34.695 3.766 35.491 1.00 84.94 86 ARG A C 1
ATOM 673 O O . ARG A 1 86 ? -34.862 4.962 35.676 1.00 84.94 86 ARG A O 1
ATOM 680 N N . GLU A 1 87 ? -35.533 3.001 34.799 1.00 85.75 87 GLU A N 1
ATOM 681 C CA . GLU A 1 87 ? -36.691 3.532 34.074 1.00 85.75 87 GLU A CA 1
ATOM 682 C C . GLU A 1 87 ? -37.936 3.638 34.959 1.00 85.75 87 GLU A C 1
ATOM 684 O O . GLU A 1 87 ? -38.696 4.593 34.861 1.00 85.75 87 GLU A O 1
ATOM 689 N N . CYS A 1 88 ? -38.156 2.659 35.842 1.00 86.75 88 CYS A N 1
ATOM 690 C CA . CYS A 1 88 ? -39.372 2.586 36.658 1.00 86.75 88 CYS A CA 1
ATOM 691 C C . CYS A 1 88 ? -39.115 2.607 38.169 1.00 86.75 88 CYS A C 1
ATOM 693 O O . CYS A 1 88 ? -40.067 2.566 38.943 1.00 86.75 88 CYS A O 1
ATOM 695 N N . GLY A 1 89 ? -37.849 2.640 38.599 1.00 82.56 89 GLY A N 1
ATOM 696 C CA . GLY A 1 89 ? -37.481 2.638 40.016 1.00 82.56 89 GLY A CA 1
ATOM 697 C C . GLY A 1 89 ? -37.730 1.310 40.736 1.00 82.56 89 GLY A C 1
ATOM 698 O O . GLY A 1 89 ? -37.608 1.256 41.953 1.00 82.56 89 GLY A O 1
ATOM 699 N N . TYR A 1 90 ? -38.080 0.240 40.015 1.00 85.25 90 TYR A N 1
ATOM 700 C CA . TYR A 1 90 ? -38.317 -1.072 40.613 1.00 85.25 90 TYR A CA 1
ATOM 701 C C . TYR A 1 90 ? -37.028 -1.666 41.197 1.00 85.25 90 TYR A C 1
ATOM 703 O O . TYR A 1 90 ? -36.007 -1.743 40.506 1.00 85.25 90 TYR A O 1
ATOM 711 N N . GLU A 1 91 ? -37.090 -2.118 42.447 1.00 82.88 91 GLU A N 1
ATOM 712 C CA . GLU A 1 91 ? -35.983 -2.760 43.156 1.00 82.88 91 GLU A CA 1
ATOM 713 C C . GLU A 1 91 ? -36.095 -4.286 43.057 1.00 82.88 91 GLU A C 1
ATOM 715 O O . GLU A 1 91 ? -37.100 -4.882 43.447 1.00 82.88 91 GLU A O 1
ATOM 720 N N . PHE A 1 92 ? -35.045 -4.928 42.547 1.00 75.94 92 PHE A N 1
ATOM 721 C CA . PHE A 1 92 ? -34.925 -6.383 42.526 1.00 75.94 92 PHE A CA 1
ATOM 722 C C . PHE A 1 92 ? -34.368 -6.823 43.888 1.00 75.94 92 PHE A C 1
ATOM 724 O O . PHE A 1 92 ? -33.200 -6.564 44.192 1.00 75.94 92 PHE A O 1
ATOM 731 N N . LYS A 1 93 ? -35.237 -7.400 44.726 1.00 71.50 93 LYS A N 1
ATOM 732 C CA . LYS A 1 93 ? -34.928 -7.841 46.095 1.00 71.50 93 LYS A CA 1
ATOM 733 C C . LYS A 1 93 ? -34.165 -9.161 46.129 1.00 71.50 93 LYS A C 1
ATOM 735 O O . LYS A 1 93 ? -34.527 -10.060 45.341 1.00 71.50 93 LYS A O 1
#

Foldseek 3Di:
DDDDPDDDDPVNVVVVCCVVPVVVVCVVVVVPQPADPVPRDNDDDDDPPPPPDDDDPDDDDPPPPVCQPFDADPPPRDTDRDQADPPPRDGND